Protein AF-A0A8S3AAC3-F1 (afdb_monomer_lite)

Sequence (80 aa):
TGRQLATRMKEYQKDIRKNTLTSAVAQHANSKSHSFDFDKAEKLAHESDWRKRTIKESLYTQFTYGKSINDTKYKLKVFG

Radius of gyration: 14.09 Å; chains: 1; bounding box: 32×24×35 Å

Organism: NCBI:txid1234261

Secondary structure (DSSP, 8-state):
--HHHHHHHHHHHHHHHTT-TT-HHHHHHHHTTPPP-GGG-------SSHHHHHHHHHHHHHHTTTS-TTTSSS------

Foldseek 3Di:
DCVVLVVVLVVLVVCLVVCPPVDPSNCCCVVVVDDDPSVPDDDLDDDPDPVVVVVVVVVCCVVCVNDDNVPPPDPPNDDD

Structure (mmCIF, N/CA/C/O backbone):
data_AF-A0A8S3AAC3-F1
#
_entry.id   AF-A0A8S3AAC3-F1
#
loop_
_atom_site.group_PDB
_atom_site.id
_atom_site.type_symbol
_atom_site.label_atom_id
_atom_site.label_alt_id
_atom_site.label_comp_id
_atom_site.label_asym_id
_atom_site.label_entity_id
_atom_site.label_seq_id
_atom_site.pdbx_PDB_ins_code
_atom_site.Cartn_x
_atom_site.Cartn_y
_atom_site.Cartn_z
_atom_site.occupancy
_atom_site.B_iso_or_equiv
_atom_site.auth_seq_id
_atom_site.auth_comp_id
_atom_site.auth_asym_id
_atom_site.auth_atom_id
_atom_site.pdbx_PDB_model_num
ATOM 1 N N . THR A 1 1 ? 12.088 -12.326 -3.834 1.00 60.06 1 THR A N 1
ATOM 2 C CA . THR A 1 1 ? 11.327 -11.206 -4.442 1.00 60.06 1 THR A CA 1
ATOM 3 C C . THR A 1 1 ? 9.854 -11.122 -4.020 1.00 60.06 1 THR A C 1
ATOM 5 O O . THR A 1 1 ? 9.338 -10.010 -4.025 1.00 60.06 1 THR A O 1
ATOM 8 N N . GLY A 1 2 ? 9.202 -12.199 -3.541 1.00 61.97 2 GLY A N 1
ATOM 9 C CA . GLY A 1 2 ? 7.845 -12.154 -2.939 1.00 61.97 2 GLY A CA 1
ATOM 10 C C . GLY A 1 2 ? 7.782 -11.916 -1.417 1.00 61.97 2 GLY A C 1
ATOM 11 O O . GLY A 1 2 ? 6.850 -11.286 -0.928 1.00 61.97 2 GLY A O 1
ATOM 12 N N . ARG A 1 3 ? 8.817 -12.317 -0.659 1.00 65.00 3 ARG A N 1
ATOM 13 C CA . ARG A 1 3 ? 8.878 -12.140 0.811 1.00 65.00 3 ARG A CA 1
ATOM 14 C C . ARG A 1 3 ? 8.705 -10.681 1.252 1.00 65.00 3 ARG A C 1
ATOM 16 O O . ARG A 1 3 ? 7.984 -10.416 2.200 1.00 65.00 3 ARG A O 1
ATOM 23 N N . GLN A 1 4 ? 9.307 -9.737 0.526 1.00 79.38 4 GLN A N 1
ATOM 24 C CA . GLN A 1 4 ? 9.173 -8.301 0.805 1.00 79.38 4 GLN A CA 1
ATOM 25 C C . GLN A 1 4 ? 7.742 -7.781 0.613 1.00 79.38 4 GLN A C 1
ATOM 27 O O . GLN A 1 4 ? 7.318 -6.911 1.365 1.00 79.38 4 GLN A O 1
ATOM 32 N N . LEU A 1 5 ? 7.008 -8.303 -0.377 1.00 83.75 5 LEU A N 1
ATOM 33 C CA . LEU A 1 5 ? 5.625 -7.899 -0.630 1.00 83.75 5 LEU A CA 1
ATOM 34 C C . LEU A 1 5 ? 4.728 -8.382 0.511 1.00 83.75 5 LEU A C 1
ATOM 36 O O . LEU A 1 5 ? 4.061 -7.571 1.140 1.00 83.75 5 LEU A O 1
ATOM 40 N N . ALA A 1 6 ? 4.805 -9.671 0.851 1.00 87.25 6 ALA A N 1
ATOM 41 C CA . ALA A 1 6 ? 4.036 -10.246 1.952 1.00 87.25 6 ALA A CA 1
ATOM 42 C C . ALA A 1 6 ? 4.333 -9.559 3.298 1.00 87.25 6 ALA A C 1
ATOM 44 O O . ALA A 1 6 ? 3.413 -9.281 4.065 1.00 87.25 6 ALA A O 1
ATOM 45 N N . THR A 1 7 ? 5.603 -9.238 3.579 1.00 89.81 7 THR A N 1
ATOM 46 C CA . THR A 1 7 ? 5.973 -8.460 4.771 1.00 89.81 7 THR A CA 1
ATOM 47 C C . THR A 1 7 ? 5.316 -7.082 4.758 1.00 89.81 7 THR A C 1
ATOM 49 O O . THR A 1 7 ? 4.682 -6.715 5.743 1.00 89.81 7 THR A O 1
ATOM 52 N N . ARG A 1 8 ? 5.388 -6.350 3.639 1.00 89.12 8 ARG A N 1
ATOM 53 C CA . ARG A 1 8 ? 4.767 -5.024 3.512 1.00 89.12 8 ARG A CA 1
ATOM 54 C C . ARG A 1 8 ? 3.247 -5.061 3.661 1.00 89.12 8 ARG A C 1
ATOM 56 O O . ARG A 1 8 ? 2.692 -4.196 4.326 1.00 89.12 8 ARG A O 1
ATOM 63 N N . MET A 1 9 ? 2.575 -6.071 3.107 1.00 92.50 9 MET A N 1
ATOM 64 C CA . MET A 1 9 ? 1.125 -6.226 3.276 1.00 92.50 9 MET A CA 1
ATOM 65 C C . MET A 1 9 ? 0.759 -6.457 4.747 1.00 92.50 9 MET A C 1
ATOM 67 O O . MET A 1 9 ? -0.155 -5.820 5.264 1.00 92.50 9 MET A O 1
ATOM 71 N N . LYS A 1 10 ? 1.523 -7.299 5.459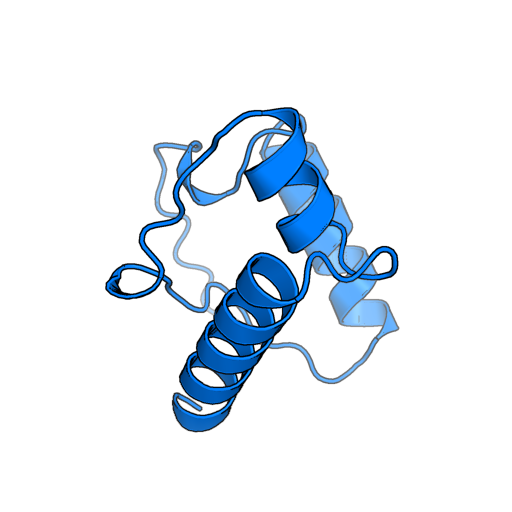 1.00 92.69 10 LYS A N 1
ATOM 72 C CA . LYS A 1 10 ? 1.331 -7.523 6.901 1.00 92.69 10 LYS A CA 1
ATOM 73 C C . LYS A 1 10 ? 1.590 -6.265 7.732 1.00 92.69 10 LYS A C 1
ATOM 75 O O . LYS A 1 10 ? 0.873 -6.029 8.702 1.00 92.69 10 LYS A O 1
ATOM 80 N N . GLU A 1 11 ? 2.593 -5.467 7.370 1.00 92.81 11 GLU A N 1
ATOM 81 C CA . GLU A 1 11 ? 2.859 -4.168 8.000 1.00 92.81 11 GLU A CA 1
ATOM 82 C C . GLU A 1 11 ? 1.666 -3.225 7.825 1.00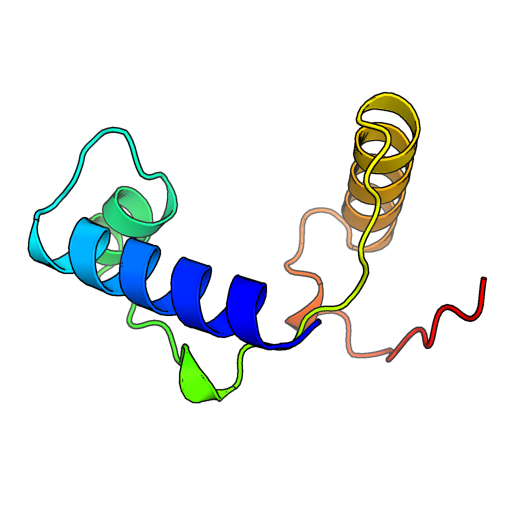 92.81 11 GLU A C 1
ATOM 84 O O . GLU A 1 11 ? 1.149 -2.724 8.819 1.00 92.81 11 GLU A O 1
ATOM 89 N N . TYR A 1 12 ? 1.138 -3.079 6.607 1.00 92.81 12 TYR A N 1
ATOM 90 C CA . TYR A 1 12 ? -0.040 -2.242 6.373 1.00 92.81 12 TYR A CA 1
ATOM 91 C C . TYR A 1 12 ? -1.282 -2.737 7.115 1.00 92.81 12 TYR A C 1
ATOM 93 O O . TYR A 1 12 ? -1.980 -1.938 7.735 1.00 92.81 12 TYR A O 1
ATOM 101 N N . GLN A 1 13 ? -1.541 -4.046 7.132 1.00 93.06 13 GLN A N 1
ATOM 102 C CA . GLN A 1 13 ? -2.640 -4.618 7.916 1.00 93.06 13 GLN A CA 1
ATOM 103 C C . GLN A 1 13 ? -2.489 -4.322 9.414 1.00 93.06 13 GLN A C 1
ATOM 105 O O . GLN A 1 13 ? -3.466 -3.998 10.091 1.00 93.06 13 GLN A O 1
ATOM 110 N N . LYS A 1 14 ? -1.266 -4.422 9.947 1.00 95.00 14 LYS A N 1
ATOM 111 C CA . LYS A 1 14 ? -0.963 -4.089 11.342 1.00 95.00 14 LYS A CA 1
ATOM 112 C C . LYS A 1 14 ? -1.176 -2.599 11.618 1.00 95.00 14 LYS A C 1
ATOM 114 O O . LYS A 1 14 ? -1.773 -2.275 12.641 1.00 95.00 14 LYS A O 1
ATOM 119 N N . ASP A 1 15 ? -0.725 -1.723 10.729 1.00 94.19 15 ASP A N 1
ATOM 120 C CA . ASP A 1 15 ? -0.860 -0.271 10.874 1.00 94.19 15 ASP A CA 1
ATOM 121 C C . ASP A 1 15 ? -2.326 0.173 10.835 1.00 94.19 15 ASP A C 1
ATOM 123 O O . ASP A 1 15 ? -2.732 0.997 11.652 1.00 94.19 15 ASP A O 1
ATOM 127 N N . ILE A 1 16 ? -3.138 -0.413 9.944 1.00 93.56 16 ILE A N 1
ATOM 128 C CA . ILE A 1 16 ? -4.588 -0.169 9.880 1.00 93.56 16 ILE A CA 1
ATOM 129 C C . ILE A 1 16 ? -5.240 -0.555 11.209 1.00 93.56 16 ILE A C 1
ATOM 131 O O . ILE A 1 16 ? -5.928 0.266 11.815 1.00 93.56 16 ILE A O 1
ATOM 135 N N . ARG A 1 17 ? -4.960 -1.769 11.713 1.00 93.25 17 ARG A N 1
ATOM 136 C CA . ARG A 1 17 ? -5.494 -2.258 12.999 1.00 93.25 17 ARG A CA 1
ATOM 137 C C . ARG A 1 17 ? -5.090 -1.378 14.181 1.00 93.25 17 ARG A C 1
ATOM 139 O O . ARG A 1 17 ? -5.862 -1.230 15.119 1.00 93.25 17 ARG A O 1
ATOM 146 N N . LYS A 1 18 ? -3.876 -0.824 14.154 1.00 94.62 18 LYS A N 1
ATOM 147 C CA . LYS A 1 18 ? -3.352 0.061 15.204 1.00 94.62 18 LYS A CA 1
ATOM 148 C C . LYS A 1 18 ? -3.737 1.528 15.021 1.00 94.62 18 LYS A C 1
ATOM 150 O O . LYS A 1 18 ? -3.377 2.334 15.873 1.00 94.62 18 LYS A O 1
ATOM 155 N N . ASN A 1 19 ? -4.411 1.876 13.925 1.00 90.00 19 ASN A N 1
ATOM 156 C CA . ASN A 1 19 ? -4.674 3.254 13.523 1.00 90.00 19 ASN A CA 1
ATOM 157 C C . ASN A 1 19 ? -3.406 4.129 13.556 1.00 90.00 19 ASN A C 1
ATOM 159 O O . ASN A 1 19 ? -3.371 5.219 14.128 1.00 90.00 19 ASN A O 1
ATOM 163 N N . THR A 1 20 ? -2.314 3.604 13.000 1.00 92.62 20 THR A N 1
ATOM 164 C CA . THR A 1 20 ? -1.010 4.261 13.052 1.00 92.62 20 THR A CA 1
ATOM 165 C C . THR A 1 20 ? -1.014 5.552 12.234 1.00 92.62 20 THR A C 1
ATOM 167 O O . THR A 1 20 ? -1.086 5.525 11.008 1.00 92.62 20 THR A O 1
ATOM 170 N N . LEU A 1 21 ? -0.861 6.690 12.916 1.00 88.88 21 LEU A N 1
ATOM 171 C CA . LEU A 1 21 ? -0.910 8.021 12.304 1.00 88.88 21 LEU A CA 1
ATOM 172 C C . LEU A 1 21 ? 0.233 8.295 11.321 1.00 88.88 21 LEU A C 1
ATOM 174 O O . LEU A 1 21 ? 0.100 9.157 10.469 1.00 88.88 21 LEU A O 1
ATOM 178 N N . THR A 1 22 ? 1.354 7.582 11.384 1.00 90.00 22 THR A N 1
ATOM 179 C CA . THR A 1 22 ? 2.449 7.758 10.412 1.00 90.00 22 THR A CA 1
ATOM 180 C C . THR A 1 22 ? 2.235 6.974 9.116 1.00 90.00 22 THR A C 1
ATOM 182 O O . THR A 1 22 ? 2.979 7.159 8.154 1.00 90.00 22 THR A O 1
ATOM 185 N N . SER A 1 23 ? 1.218 6.111 9.059 1.00 87.75 23 SER A N 1
ATOM 186 C CA . SER A 1 23 ? 0.909 5.295 7.890 1.00 87.75 23 SER A CA 1
ATOM 187 C C . SER A 1 23 ? -0.211 5.946 7.087 1.00 87.75 23 SER A C 1
ATOM 189 O O . SER A 1 23 ? -1.374 5.934 7.489 1.00 87.75 23 SER A O 1
ATOM 191 N N . ALA A 1 24 ? 0.127 6.496 5.918 1.00 88.25 24 ALA A N 1
ATOM 192 C CA . ALA A 1 24 ? -0.859 7.079 5.005 1.00 88.25 24 ALA A CA 1
ATOM 193 C C . ALA A 1 24 ? -1.946 6.063 4.605 1.00 88.25 24 ALA A C 1
ATOM 195 O O . ALA A 1 24 ? -3.116 6.420 4.478 1.00 88.25 24 ALA A O 1
ATOM 196 N N . VAL A 1 25 ? -1.574 4.783 4.474 1.00 87.50 25 VAL A N 1
ATOM 197 C CA . VAL A 1 25 ? -2.511 3.686 4.188 1.00 87.50 25 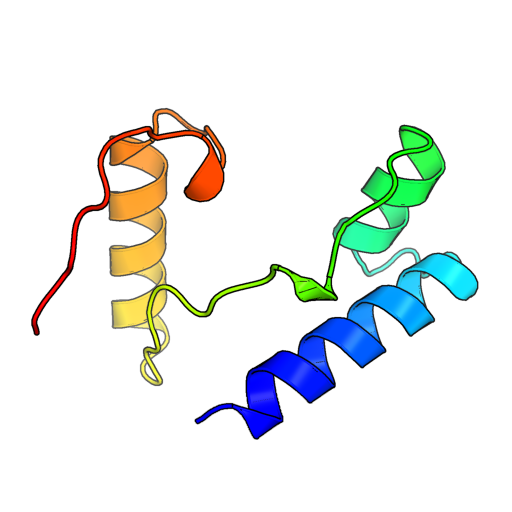VAL A CA 1
ATOM 198 C C . VAL A 1 25 ? -3.501 3.505 5.341 1.00 87.50 25 VAL A C 1
ATOM 200 O O . VAL A 1 25 ? -4.700 3.409 5.094 1.00 87.50 25 VAL A O 1
ATOM 203 N N . ALA A 1 26 ? -3.027 3.515 6.592 1.00 89.75 26 ALA A N 1
ATOM 204 C CA . ALA A 1 26 ? -3.893 3.401 7.766 1.00 89.75 26 ALA A CA 1
ATOM 205 C C . ALA A 1 26 ? -4.831 4.602 7.912 1.00 89.75 26 ALA A C 1
ATOM 207 O O . ALA A 1 26 ? -6.031 4.422 8.117 1.00 89.75 26 ALA A O 1
ATOM 208 N N . GLN A 1 27 ? -4.310 5.820 7.735 1.00 91.25 27 GLN A N 1
ATOM 209 C CA . GLN A 1 27 ? -5.137 7.025 7.746 1.00 91.25 27 GLN A CA 1
ATOM 210 C C . GLN A 1 27 ? -6.227 6.968 6.674 1.00 91.25 27 GLN A C 1
ATOM 212 O O . GLN A 1 27 ? -7.385 7.270 6.957 1.00 91.25 27 GLN A O 1
ATOM 217 N N . HIS A 1 28 ? -5.884 6.565 5.449 1.00 89.25 28 HIS A N 1
ATOM 218 C CA . HIS A 1 28 ? -6.850 6.451 4.363 1.00 89.25 28 HIS A CA 1
ATOM 219 C C . HIS A 1 28 ? -7.907 5.379 4.654 1.00 89.25 28 HIS A C 1
ATOM 221 O O . HIS A 1 28 ? -9.097 5.662 4.543 1.00 89.25 28 HIS A O 1
ATOM 227 N N . ALA A 1 29 ? -7.485 4.182 5.078 1.00 90.56 29 ALA A N 1
ATOM 228 C CA . ALA A 1 29 ? -8.391 3.091 5.428 1.00 90.56 29 ALA A CA 1
ATOM 229 C C . ALA A 1 29 ? -9.417 3.529 6.482 1.00 90.56 29 ALA A C 1
ATOM 231 O O . ALA A 1 29 ? -10.615 3.336 6.296 1.00 90.56 29 ALA A O 1
ATOM 232 N N . ASN A 1 30 ? -8.958 4.185 7.550 1.00 88.44 30 ASN A N 1
ATOM 233 C CA . ASN A 1 30 ? -9.816 4.564 8.669 1.00 88.44 30 ASN A CA 1
ATOM 234 C C . ASN A 1 30 ? -10.675 5.801 8.363 1.00 88.44 30 ASN A C 1
ATOM 236 O O . ASN A 1 30 ? -11.858 5.812 8.688 1.00 88.44 30 ASN A O 1
ATOM 240 N N . SER A 1 31 ? -10.125 6.819 7.693 1.00 90.00 31 SER A N 1
ATOM 241 C CA . SER A 1 31 ? -10.867 8.049 7.358 1.00 90.00 31 SER A CA 1
ATOM 242 C C . SER A 1 31 ? -11.903 7.866 6.250 1.00 90.00 31 SER A C 1
ATOM 244 O O . SER A 1 31 ? -12.891 8.597 6.210 1.00 90.00 31 SER A O 1
ATOM 246 N N . LYS A 1 32 ? -11.682 6.918 5.333 1.00 89.31 32 LYS A N 1
ATOM 247 C CA . LYS A 1 32 ? -12.592 6.623 4.216 1.00 89.31 32 LYS A CA 1
ATOM 248 C C . LYS A 1 32 ? -13.371 5.325 4.401 1.00 89.31 32 LYS A C 1
ATOM 250 O O . LYS A 1 32 ? -14.093 4.939 3.487 1.00 89.31 32 LYS A O 1
ATOM 255 N N . SER A 1 33 ? -13.203 4.650 5.541 1.00 88.62 33 SER A N 1
ATOM 256 C CA . SER A 1 33 ? -13.736 3.301 5.788 1.00 88.62 33 SER A CA 1
ATOM 257 C C . SER A 1 33 ? -13.439 2.341 4.625 1.00 88.62 33 SER A C 1
ATOM 259 O O . SER A 1 33 ? -14.261 1.509 4.249 1.00 88.62 33 SER A O 1
ATOM 261 N N . HIS A 1 34 ? -12.259 2.496 4.021 1.00 87.75 34 HIS A N 1
ATOM 262 C CA . HIS A 1 34 ? -11.848 1.762 2.834 1.00 87.75 34 HIS A CA 1
ATOM 263 C C . HIS A 1 34 ? -11.140 0.469 3.245 1.00 87.75 34 HIS A C 1
ATOM 265 O O . HIS A 1 34 ? -10.159 0.490 3.991 1.00 87.75 34 HIS A O 1
ATOM 271 N N . SER A 1 35 ? -11.632 -0.659 2.734 1.00 87.75 35 SER A N 1
ATOM 272 C CA . SER A 1 35 ? -10.999 -1.967 2.889 1.00 87.75 35 SER A CA 1
ATOM 273 C C . SER A 1 35 ? -10.086 -2.272 1.702 1.00 87.75 35 SER A C 1
ATOM 275 O O . SER A 1 35 ? -10.516 -2.197 0.553 1.00 87.75 35 SER A O 1
ATOM 277 N N . PHE A 1 36 ? -8.838 -2.648 1.980 1.00 86.25 36 PHE A N 1
ATOM 278 C CA . PHE A 1 36 ? -7.866 -3.044 0.962 1.00 86.25 36 PHE A CA 1
ATOM 279 C C . PHE A 1 36 ? -7.854 -4.566 0.765 1.00 86.25 36 PHE A C 1
ATOM 281 O O . PHE A 1 36 ? -7.745 -5.322 1.732 1.00 86.25 36 PHE A O 1
ATOM 288 N N . ASP A 1 37 ? -7.876 -5.012 -0.493 1.00 88.88 37 ASP A N 1
ATOM 289 C CA . ASP A 1 37 ? -7.626 -6.409 -0.872 1.00 88.88 37 ASP A CA 1
ATOM 290 C C . ASP A 1 37 ? -6.113 -6.640 -1.031 1.00 88.88 37 ASP A C 1
ATOM 292 O O . ASP A 1 37 ? -5.533 -6.473 -2.106 1.00 88.88 37 ASP A O 1
ATOM 296 N N . PHE A 1 38 ? -5.454 -6.960 0.084 1.00 87.38 38 PHE A N 1
ATOM 297 C CA . PHE A 1 38 ? -4.005 -7.172 0.129 1.00 87.38 38 PHE A CA 1
ATOM 298 C C . PHE A 1 38 ? -3.551 -8.485 -0.524 1.00 87.38 38 PHE A C 1
ATOM 300 O O . PHE A 1 38 ? -2.380 -8.601 -0.886 1.00 87.38 38 PHE A O 1
ATOM 307 N N . ASP A 1 39 ? -4.452 -9.454 -0.700 1.00 85.25 39 ASP A N 1
ATOM 308 C CA . ASP A 1 39 ? -4.127 -10.755 -1.294 1.00 85.25 39 ASP A CA 1
ATOM 309 C C . ASP A 1 39 ? -3.940 -10.650 -2.812 1.00 85.25 39 ASP A C 1
ATOM 311 O O . ASP A 1 39 ? -3.187 -11.421 -3.408 1.00 85.25 39 ASP A O 1
ATOM 315 N N . LYS A 1 40 ? -4.565 -9.644 -3.436 1.00 84.19 40 LYS A N 1
ATOM 316 C CA . LYS A 1 40 ? -4.382 -9.308 -4.856 1.00 84.19 40 LYS A CA 1
ATOM 317 C C . LYS A 1 40 ? -3.284 -8.278 -5.118 1.00 84.19 40 LYS A C 1
ATOM 319 O O . LYS A 1 40 ? -3.143 -7.814 -6.249 1.00 84.19 40 LYS A O 1
ATOM 324 N N . ALA A 1 41 ? -2.514 -7.888 -4.104 1.00 85.12 41 ALA A N 1
ATOM 325 C CA . ALA A 1 41 ? -1.425 -6.945 -4.304 1.00 85.12 41 ALA A CA 1
ATOM 326 C C . ALA A 1 41 ? -0.329 -7.572 -5.179 1.00 85.12 41 ALA A C 1
ATOM 328 O O . ALA A 1 41 ? 0.170 -8.658 -4.892 1.00 85.12 41 ALA A O 1
ATOM 329 N N . GLU A 1 42 ? 0.090 -6.856 -6.221 1.00 80.69 42 GLU A N 1
ATOM 330 C CA . GLU A 1 42 ? 1.176 -7.269 -7.106 1.00 80.69 42 GLU A CA 1
ATOM 331 C C . GLU A 1 42 ? 2.317 -6.251 -7.050 1.00 80.69 42 GLU A C 1
ATOM 333 O O . GLU A 1 42 ? 2.110 -5.038 -6.963 1.00 80.69 42 GLU A O 1
ATOM 338 N N . LYS A 1 43 ? 3.558 -6.744 -7.094 1.00 76.56 43 LYS A N 1
ATOM 339 C CA . LYS A 1 43 ? 4.728 -5.878 -7.221 1.00 76.56 43 LYS A CA 1
ATOM 340 C C . LYS A 1 43 ? 4.933 -5.542 -8.697 1.00 76.56 43 LYS A C 1
ATOM 342 O O . LYS A 1 43 ? 5.383 -6.387 -9.458 1.00 76.56 43 LYS A O 1
ATOM 347 N N . LEU A 1 44 ? 4.673 -4.291 -9.053 1.00 73.50 44 LEU A N 1
ATOM 348 C CA . LEU A 1 44 ? 4.764 -3.807 -10.433 1.00 73.50 44 LEU A CA 1
ATOM 349 C C . LEU A 1 44 ? 6.208 -3.549 -10.889 1.00 73.50 44 LEU A C 1
ATOM 351 O O . LEU A 1 44 ? 6.550 -3.789 -12.040 1.00 73.50 44 LEU A O 1
ATOM 355 N N . ALA A 1 45 ? 7.065 -3.075 -9.983 1.00 70.31 45 ALA A N 1
ATOM 356 C CA . ALA A 1 45 ? 8.483 -2.835 -10.237 1.00 70.31 45 ALA A CA 1
ATOM 357 C C . ALA A 1 45 ? 9.285 -2.896 -8.926 1.00 70.31 45 ALA A C 1
ATOM 359 O O . ALA A 1 45 ? 8.739 -2.731 -7.831 1.00 70.31 45 ALA A O 1
ATOM 360 N N . HIS A 1 46 ? 10.594 -3.136 -9.020 1.00 75.88 46 HIS A N 1
ATOM 361 C CA . HIS A 1 46 ? 11.518 -3.060 -7.891 1.00 75.88 46 HIS A CA 1
ATOM 362 C C . HIS A 1 46 ? 12.760 -2.283 -8.300 1.00 75.88 46 HIS A C 1
ATOM 364 O O . HIS A 1 46 ? 13.423 -2.686 -9.244 1.00 75.88 46 HIS A O 1
ATOM 370 N N . GLU A 1 47 ? 13.094 -1.224 -7.565 1.00 79.00 47 GLU A N 1
ATOM 371 C CA . GLU A 1 47 ? 14.306 -0.451 -7.813 1.00 79.00 47 GLU A CA 1
ATOM 372 C C . GLU A 1 47 ? 15.001 -0.136 -6.486 1.00 79.00 47 GLU A C 1
ATOM 374 O O . GLU A 1 47 ? 14.393 0.443 -5.581 1.00 79.00 47 GLU A O 1
ATOM 379 N N . SER A 1 48 ? 16.256 -0.566 -6.342 1.00 79.00 48 SER A N 1
ATOM 380 C CA . SER A 1 48 ? 17.037 -0.386 -5.111 1.00 79.00 48 SER A CA 1
ATOM 381 C C . SER A 1 48 ? 17.664 1.005 -5.007 1.00 79.00 48 SER A C 1
ATOM 383 O O . SER A 1 48 ? 17.839 1.513 -3.901 1.00 79.00 48 SER A O 1
ATOM 385 N N . ASP A 1 49 ? 17.980 1.633 -6.142 1.00 82.88 49 ASP A N 1
ATOM 38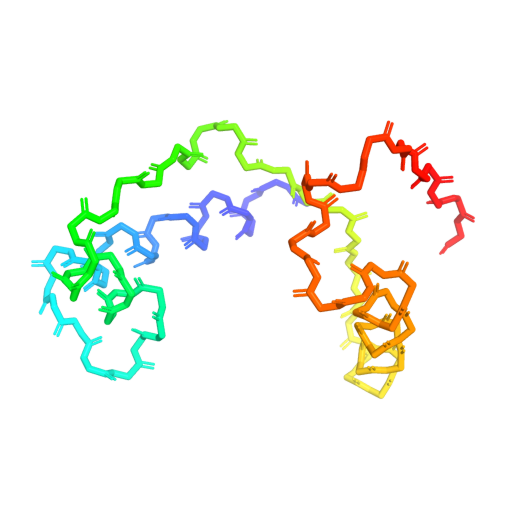6 C CA . ASP A 1 49 ? 18.487 3.004 -6.201 1.00 82.88 49 ASP A CA 1
ATOM 387 C C . ASP A 1 49 ? 17.333 3.996 -6.012 1.00 82.88 49 ASP A C 1
ATOM 389 O O . ASP A 1 49 ? 16.373 4.023 -6.787 1.00 82.88 49 ASP A O 1
ATOM 393 N N . TRP A 1 50 ? 17.430 4.826 -4.973 1.00 74.38 50 TRP A N 1
ATOM 394 C CA . TRP A 1 50 ? 16.382 5.778 -4.624 1.00 74.38 50 TRP A CA 1
ATOM 395 C C . TRP A 1 50 ? 16.136 6.825 -5.717 1.00 74.38 50 TRP A C 1
ATOM 397 O O . TRP A 1 50 ? 14.981 7.173 -5.941 1.00 74.38 50 TRP A O 1
ATOM 407 N N . ARG A 1 51 ? 17.171 7.289 -6.436 1.00 75.38 51 ARG A N 1
ATOM 408 C CA . ARG A 1 51 ? 17.021 8.293 -7.504 1.00 75.38 51 ARG A CA 1
ATOM 409 C C . ARG A 1 51 ? 16.279 7.696 -8.684 1.00 75.38 51 ARG A C 1
ATOM 411 O O . ARG A 1 51 ? 15.318 8.286 -9.174 1.00 75.38 51 ARG A O 1
ATOM 418 N N . LYS A 1 52 ? 16.690 6.497 -9.109 1.00 77.38 52 LYS A N 1
ATOM 419 C CA . LYS A 1 52 ? 16.014 5.773 -10.195 1.00 77.38 52 LYS A CA 1
ATOM 420 C C . LYS A 1 52 ? 14.576 5.441 -9.819 1.00 77.38 52 LYS A C 1
ATOM 422 O O . LYS A 1 52 ? 13.685 5.588 -10.651 1.00 77.38 52 LYS A O 1
ATOM 427 N N . ARG A 1 53 ? 14.339 5.056 -8.561 1.00 77.06 53 ARG A N 1
ATOM 428 C CA . ARG A 1 53 ? 13.001 4.800 -8.030 1.00 77.06 53 ARG A CA 1
ATOM 429 C C . ARG A 1 53 ? 12.119 6.044 -8.071 1.00 77.06 53 ARG A C 1
ATOM 431 O O . ARG A 1 53 ? 11.033 5.953 -8.623 1.00 77.06 53 ARG A O 1
ATOM 438 N N . THR A 1 54 ? 12.584 7.195 -7.582 1.00 68.56 54 THR A N 1
ATOM 439 C CA . THR A 1 54 ? 11.813 8.452 -7.618 1.00 68.56 54 THR A CA 1
ATOM 440 C C . THR A 1 54 ? 11.476 8.878 -9.044 1.00 68.56 54 THR A C 1
ATOM 442 O O . THR A 1 54 ? 10.344 9.277 -9.307 1.00 68.56 54 THR A O 1
ATOM 445 N N . ILE A 1 55 ? 12.425 8.763 -9.979 1.00 74.88 55 ILE A N 1
ATOM 446 C CA . ILE A 1 55 ? 12.184 9.084 -11.393 1.00 74.88 55 ILE A CA 1
ATOM 447 C C . ILE A 1 55 ? 11.144 8.128 -11.983 1.00 74.88 55 ILE A C 1
ATOM 449 O O . ILE A 1 55 ? 10.176 8.585 -12.584 1.00 74.88 55 ILE A O 1
ATOM 453 N N . LYS A 1 56 ? 11.298 6.814 -11.765 1.00 72.25 56 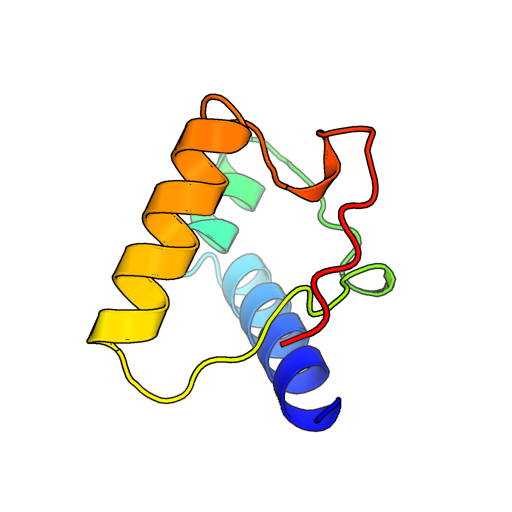LYS A N 1
ATOM 454 C CA . LYS A 1 56 ? 10.325 5.804 -12.202 1.00 72.25 56 LYS A CA 1
ATOM 455 C C . LYS A 1 56 ? 8.938 6.097 -11.613 1.00 72.25 56 LYS A C 1
ATOM 457 O O . LYS A 1 56 ? 7.987 6.228 -12.371 1.00 72.25 56 LYS A O 1
ATOM 462 N N . GLU A 1 57 ? 8.818 6.266 -10.297 1.00 67.44 57 GLU A N 1
ATOM 463 C CA . GLU A 1 57 ? 7.558 6.582 -9.601 1.00 67.44 57 GLU A CA 1
ATOM 464 C C . GLU A 1 57 ? 6.906 7.872 -10.130 1.00 67.44 57 GLU A C 1
ATOM 466 O O . GLU A 1 57 ? 5.694 7.895 -10.347 1.00 67.44 57 GLU A O 1
ATOM 471 N N . SER A 1 58 ? 7.694 8.918 -10.404 1.00 68.88 58 SER A N 1
ATOM 472 C CA . SER A 1 58 ? 7.197 10.189 -10.956 1.00 68.88 58 SER A CA 1
ATOM 473 C C . SER A 1 58 ? 6.677 10.022 -12.381 1.00 68.88 58 SER A C 1
ATOM 475 O O . SER A 1 58 ? 5.570 10.465 -12.678 1.00 68.88 58 SER A O 1
ATOM 477 N N . LEU A 1 59 ? 7.434 9.328 -13.241 1.00 70.06 59 LEU A N 1
ATOM 478 C CA . LEU A 1 59 ? 7.003 9.006 -14.600 1.00 70.06 59 LEU A CA 1
ATOM 479 C C . LEU A 1 59 ? 5.699 8.208 -14.561 1.00 70.06 59 LEU A C 1
ATOM 481 O O . LEU A 1 59 ? 4.724 8.614 -15.185 1.00 70.06 59 LEU A O 1
ATOM 485 N N . TYR A 1 60 ? 5.633 7.130 -13.774 1.00 65.25 60 TYR A N 1
ATOM 486 C CA . TYR A 1 60 ? 4.415 6.326 -13.663 1.00 65.25 60 TYR A CA 1
ATOM 487 C C . TYR A 1 60 ? 3.228 7.136 -13.135 1.00 65.25 60 TYR A C 1
ATOM 489 O O . TYR A 1 60 ? 2.148 7.027 -13.696 1.00 65.25 60 TYR A O 1
ATOM 497 N N . THR A 1 61 ? 3.419 7.993 -12.130 1.00 64.12 61 THR A N 1
ATOM 498 C CA . THR A 1 61 ? 2.340 8.839 -11.582 1.00 64.12 61 THR A CA 1
ATOM 499 C C . THR A 1 61 ? 1.828 9.858 -12.604 1.00 64.12 61 THR A C 1
ATOM 501 O O . THR A 1 61 ? 0.628 10.138 -12.667 1.00 64.12 61 THR A O 1
ATOM 504 N N . GLN A 1 62 ? 2.722 10.410 -13.428 1.00 59.41 62 GLN A N 1
ATOM 505 C CA . GLN A 1 62 ? 2.365 11.357 -14.482 1.00 59.41 62 GLN A CA 1
ATOM 506 C C . GLN A 1 62 ? 1.648 10.652 -15.643 1.00 59.41 62 GLN A C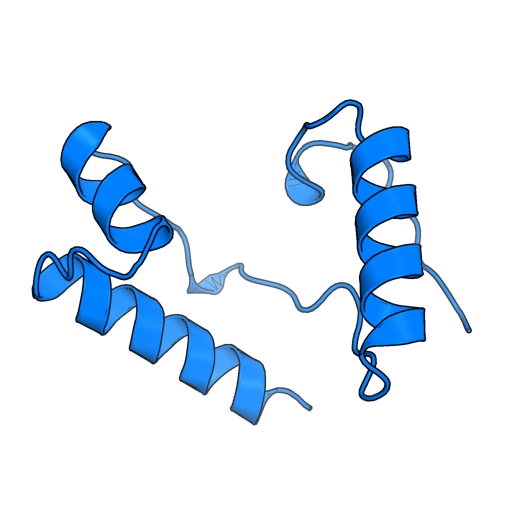 1
ATOM 508 O O . GLN A 1 62 ? 0.631 11.150 -16.122 1.00 59.41 62 GLN A O 1
ATOM 513 N N . PHE A 1 63 ? 2.104 9.455 -16.030 1.00 54.88 63 PHE A N 1
ATOM 514 C CA . PHE A 1 63 ? 1.439 8.615 -17.033 1.00 54.88 63 PHE A CA 1
ATOM 515 C C . PHE A 1 63 ? 0.071 8.094 -16.570 1.00 54.88 63 PHE A C 1
ATOM 517 O O . PHE A 1 63 ? -0.806 7.868 -17.403 1.00 54.88 63 PHE A O 1
ATOM 524 N N . THR A 1 64 ? -0.151 7.935 -15.263 1.00 52.12 64 THR A N 1
ATOM 525 C CA . THR A 1 64 ? -1.454 7.544 -14.709 1.00 52.12 64 THR A CA 1
ATOM 526 C C . THR A 1 64 ? -2.356 8.736 -14.366 1.00 52.12 64 THR A C 1
ATOM 528 O O . THR A 1 64 ? -3.455 8.522 -13.858 1.00 52.12 64 THR A O 1
ATOM 531 N N . TYR A 1 65 ? -1.952 9.986 -14.641 1.00 53.88 65 TYR A N 1
ATOM 532 C CA . TYR A 1 65 ? -2.685 11.212 -14.265 1.00 53.88 65 TYR A CA 1
ATOM 533 C C . TYR A 1 65 ? -3.066 11.265 -12.774 1.00 53.88 65 TYR A C 1
ATOM 535 O O . TYR A 1 65 ? -4.167 11.680 -12.410 1.00 53.88 65 TYR A O 1
ATOM 543 N N . GLY A 1 66 ? -2.182 10.786 -11.894 1.00 52.38 66 GLY A N 1
ATOM 544 C CA . GLY A 1 66 ? -2.464 10.697 -10.459 1.00 52.38 66 GLY A CA 1
ATOM 545 C C . GLY A 1 66 ? -3.458 9.595 -10.073 1.00 52.38 66 GLY A C 1
ATOM 546 O O . GLY A 1 66 ? -3.862 9.515 -8.914 1.00 52.38 66 GLY A O 1
ATOM 547 N N . LYS A 1 67 ? -3.848 8.722 -11.009 1.00 49.44 67 LYS A N 1
ATOM 548 C CA . LYS A 1 67 ? -4.609 7.509 -10.700 1.00 49.44 67 LYS A CA 1
ATOM 549 C C . LYS A 1 67 ? -3.680 6.404 -10.209 1.00 49.44 67 LYS A C 1
ATOM 551 O O . LYS A 1 67 ? -2.506 6.331 -10.575 1.00 49.44 67 LYS A O 1
ATOM 556 N N . SER A 1 68 ? -4.232 5.529 -9.372 1.00 47.56 68 SER A N 1
ATOM 557 C CA . SER A 1 68 ? -3.575 4.287 -8.961 1.00 47.56 68 SER A CA 1
ATOM 558 C C . SER A 1 68 ? -3.143 3.497 -10.198 1.00 47.56 68 SER A C 1
ATOM 560 O O . SER A 1 68 ? -3.918 3.381 -11.147 1.00 47.56 68 SER A O 1
ATOM 562 N N . ILE A 1 69 ? -1.935 2.921 -10.183 1.00 48.75 69 ILE A N 1
ATOM 563 C CA . ILE A 1 69 ? -1.426 2.102 -11.300 1.00 48.75 69 ILE A CA 1
ATOM 564 C C . ILE A 1 69 ? -2.386 0.941 -11.634 1.00 48.75 69 ILE A C 1
ATOM 566 O O . ILE A 1 69 ? -2.485 0.525 -12.787 1.00 48.75 69 ILE A O 1
ATOM 570 N N . ASN A 1 70 ? -3.165 0.473 -10.654 1.00 45.09 70 ASN A N 1
ATOM 571 C CA . ASN A 1 70 ? -4.161 -0.583 -10.852 1.00 45.09 70 ASN A CA 1
ATOM 572 C C . ASN A 1 70 ? -5.409 -0.129 -11.635 1.00 45.09 70 ASN A C 1
ATOM 574 O O . ASN A 1 70 ? -6.184 -0.974 -12.072 1.00 45.09 70 ASN A O 1
ATOM 578 N N . ASP A 1 71 ? -5.613 1.178 -11.808 1.00 44.22 71 ASP A N 1
ATOM 579 C CA . ASP A 1 71 ? -6.796 1.767 -12.454 1.00 44.22 71 ASP A CA 1
ATOM 580 C C . ASP A 1 71 ? -6.531 2.139 -13.927 1.00 44.22 71 ASP A C 1
ATOM 582 O O . ASP A 1 71 ? -7.440 2.332 -14.740 1.00 44.22 71 ASP A O 1
ATOM 586 N N . THR A 1 72 ? -5.258 2.178 -14.321 1.00 46.53 72 THR A N 1
ATOM 587 C CA . THR A 1 72 ? -4.844 2.234 -15.721 1.00 46.53 72 THR A CA 1
ATOM 588 C C . THR A 1 72 ? -4.995 0.851 -16.353 1.00 46.53 72 THR A C 1
ATOM 590 O O . THR A 1 72 ? -4.108 0.008 -16.278 1.00 46.53 72 THR A O 1
ATOM 593 N N . LYS A 1 73 ? -6.138 0.630 -17.015 1.00 43.25 73 LYS A N 1
ATOM 594 C CA . LYS A 1 73 ? -6.537 -0.576 -17.777 1.00 43.25 73 LYS A CA 1
ATOM 595 C C . LYS A 1 73 ? -5.543 -1.108 -18.828 1.00 43.25 73 LYS A C 1
ATOM 597 O O . LYS A 1 73 ? -5.839 -2.108 -19.477 1.00 43.25 73 LYS A O 1
ATOM 602 N N . TYR A 1 74 ? -4.367 -0.515 -18.988 1.00 43.59 74 TYR A N 1
ATOM 603 C CA . TYR A 1 74 ? -3.330 -1.020 -19.876 1.00 43.59 74 TYR A CA 1
ATOM 604 C C . TYR A 1 74 ? -2.178 -1.553 -19.034 1.00 43.59 74 TYR A C 1
ATOM 606 O O . TYR A 1 74 ? -1.374 -0.795 -18.500 1.00 43.59 74 TYR A O 1
ATOM 614 N N . LYS A 1 75 ? -2.122 -2.886 -18.921 1.00 43.88 75 LYS A N 1
ATOM 615 C CA . LYS A 1 75 ? -0.971 -3.639 -18.413 1.00 43.88 75 LYS A CA 1
ATOM 616 C C . LYS A 1 75 ? 0.270 -3.264 -19.228 1.00 43.88 75 LYS A C 1
ATOM 618 O O . LYS A 1 75 ? 0.597 -3.936 -20.204 1.00 43.88 75 LYS A O 1
ATOM 623 N N . LEU A 1 76 ? 0.971 -2.206 -18.842 1.00 46.50 76 LEU A N 1
ATOM 624 C CA . LEU A 1 76 ? 2.315 -1.954 -19.337 1.00 46.50 76 LEU A CA 1
ATOM 625 C C . LEU A 1 76 ? 3.234 -2.956 -18.636 1.00 46.50 76 LEU A C 1
ATOM 627 O O . LEU A 1 76 ? 3.684 -2.740 -17.515 1.00 46.50 76 LEU A O 1
ATOM 631 N N . LYS A 1 77 ? 3.463 -4.100 -19.292 1.00 43.41 77 LYS A N 1
ATOM 632 C CA . LYS A 1 77 ? 4.577 -4.989 -18.952 1.00 43.41 77 LYS A CA 1
ATOM 633 C C . LYS A 1 77 ? 5.862 -4.233 -19.261 1.00 43.41 77 LYS A C 1
ATOM 635 O O . LYS A 1 77 ? 6.244 -4.114 -20.422 1.00 43.41 77 LYS A O 1
ATOM 640 N N . VAL A 1 78 ? 6.508 -3.716 -18.228 1.00 47.12 78 VAL A N 1
ATOM 641 C CA . VAL A 1 78 ? 7.822 -3.095 -18.363 1.00 47.12 78 VAL A CA 1
ATOM 642 C C . VAL A 1 78 ? 8.864 -4.199 -18.235 1.00 47.12 78 VAL A C 1
ATOM 644 O O . VAL A 1 78 ? 9.075 -4.745 -17.155 1.00 47.12 78 VAL A O 1
ATOM 647 N N . PHE A 1 79 ? 9.463 -4.570 -19.365 1.00 42.69 79 PHE A N 1
ATOM 648 C CA . PHE A 1 79 ? 10.712 -5.323 -19.401 1.00 42.69 79 PHE A CA 1
ATOM 649 C C . PHE A 1 79 ? 11.865 -4.314 -19.365 1.00 42.69 79 PHE A C 1
ATOM 651 O O . PHE A 1 79 ? 11.883 -3.393 -20.182 1.00 42.69 79 PHE A O 1
ATOM 658 N N . GLY A 1 80 ? 12.794 -4.480 -18.420 1.00 38.03 80 GLY A N 1
ATOM 659 C CA . GLY A 1 80 ? 13.971 -3.621 -18.244 1.00 38.03 80 GLY A CA 1
ATOM 660 C C . GLY A 1 80 ? 14.350 -3.440 -16.786 1.00 38.03 80 GLY A C 1
ATOM 661 O O . GLY A 1 80 ? 13.896 -2.439 -16.181 1.00 38.03 80 GLY A O 1
#

pLDDT: mean 74.52, std 17.39, range [38.03, 95.0]